Protein AF-A0A7H4PBM2-F1 (afdb_monomer)

Solvent-accessible surface area (backbone atoms only — not comparable to full-atom values): 8604 Å² total; per-residue (Å²): 118,51,79,44,84,43,62,32,98,92,31,56,43,39,32,32,75,86,73,42,64,68,25,66,74,83,84,88,67,92,82,87,88,87,68,56,71,77,92,41,89,80,33,86,85,78,59,93,89,53,84,60,59,53,61,88,48,73,67,47,77,47,80,46,68,61,77,82,55,59,44,67,41,86,84,67,54,93,90,56,86,82,56,92,89,58,80,64,58,45,65,59,81,89,69,78,88,62,80,76,77,80,77,58,69,66,60,55,49,50,52,47,68,75,44,78,78,77,72,87,69,74,89,76,134

Foldseek 3Di:
DDKDWFADPVWPFKAFPVPGTPDPVDPVDDDDDDADDDPDPRHDDDDVLGGGIDTPDDTDMDDDDAPLQWDADPQDDPPDDDDRPDDGIDGDDDDDHDDDDDDDVVVVVVVCVVPVRPPPDDDDD

Radius of gyration: 17.96 Å; Cα contacts (8 Å, |Δi|>4): 120; chains: 1; bounding box: 42×38×53 Å

Mean predicted aligned error: 11.37 Å

InterPro domains:
  IPR003817 Phosphatidylserine decarboxylase-related [PF02666] (1-86)

Secondary structure (DSSP, 8-state):
-EEEEE--SS---EEETTTEEEESS--SS-------STTSTT-----TT---EEESS--EEEEE--TTS-EE-TT--TT----TT---EEPPS-PPP-PPPPPPHHHHHHHHHH-TTS-------

Structure (mmCIF, N/CA/C/O backbone):
data_AF-A0A7H4PBM2-F1
#
_entry.id   AF-A0A7H4PBM2-F1
#
loop_
_atom_site.group_PDB
_atom_site.id
_atom_site.type_symbol
_atom_site.label_atom_id
_atom_site.label_alt_id
_atom_site.label_comp_id
_atom_site.label_asym_id
_atom_site.label_entity_id
_atom_site.label_seq_id
_atom_site.pdbx_PDB_ins_code
_atom_site.Cartn_x
_atom_site.Cartn_y
_atom_site.Cartn_z
_atom_site.occupancy
_atom_site.B_iso_or_equiv
_atom_site.auth_seq_id
_atom_site.auth_comp_id
_atom_site.auth_asym_id
_atom_site.auth_atom_id
_atom_site.pdbx_PDB_model_num
ATOM 1 N N . MET A 1 1 ? -9.528 -1.255 -4.905 1.00 90.44 1 MET A N 1
ATOM 2 C CA . MET A 1 1 ? -8.730 -1.015 -3.682 1.00 90.44 1 MET A CA 1
ATOM 3 C C . MET A 1 1 ? -7.337 -0.617 -4.121 1.00 90.44 1 MET A C 1
ATOM 5 O O . MET A 1 1 ? -6.862 -1.174 -5.102 1.00 90.44 1 MET A O 1
ATOM 9 N N . ALA A 1 2 ? -6.722 0.338 -3.433 1.00 94.62 2 ALA A N 1
ATOM 10 C CA . ALA A 1 2 ? -5.318 0.676 -3.620 1.00 94.62 2 ALA A CA 1
ATOM 11 C C . ALA A 1 2 ? -4.580 0.524 -2.287 1.00 94.62 2 ALA A C 1
ATOM 13 O O . ALA A 1 2 ? -5.101 0.908 -1.238 1.00 94.62 2 ALA A O 1
ATOM 14 N N . GLN A 1 3 ? -3.371 -0.030 -2.336 1.00 94.69 3 GLN A N 1
ATOM 15 C CA . GLN A 1 3 ? -2.472 -0.096 -1.192 1.00 94.69 3 GLN A CA 1
ATOM 16 C C . GLN A 1 3 ? -1.223 0.716 -1.512 1.00 94.69 3 GLN A C 1
ATOM 18 O O . GLN A 1 3 ? -0.546 0.460 -2.505 1.00 94.69 3 GLN A O 1
ATOM 23 N N . ILE A 1 4 ? -0.947 1.715 -0.680 1.00 95.31 4 ILE A N 1
ATOM 24 C CA . ILE A 1 4 ? 0.111 2.698 -0.902 1.00 95.31 4 ILE A CA 1
ATOM 25 C C . ILE A 1 4 ? 1.147 2.534 0.204 1.00 95.31 4 ILE A C 1
ATOM 27 O O . ILE A 1 4 ? 0.819 2.590 1.391 1.00 95.31 4 ILE A O 1
ATOM 31 N N . LEU A 1 5 ? 2.400 2.325 -0.194 1.00 93.06 5 LEU A N 1
ATOM 32 C CA . LEU A 1 5 ? 3.534 2.172 0.710 1.00 93.06 5 LEU A CA 1
ATOM 33 C C . LEU A 1 5 ? 4.300 3.496 0.771 1.00 93.06 5 LEU A C 1
ATOM 35 O O . LEU A 1 5 ? 4.853 3.940 -0.232 1.00 93.06 5 LEU A O 1
ATOM 39 N N . VAL A 1 6 ? 4.351 4.114 1.951 1.00 91.69 6 VAL A N 1
ATOM 40 C CA . VAL A 1 6 ? 5.018 5.401 2.175 1.00 91.69 6 VAL A CA 1
ATOM 41 C C . VAL A 1 6 ? 6.243 5.182 3.059 1.00 91.69 6 VAL A C 1
ATOM 43 O O . VAL A 1 6 ? 6.140 4.718 4.197 1.00 91.69 6 VAL A O 1
ATOM 46 N N . GLY A 1 7 ? 7.420 5.494 2.517 1.00 88.50 7 GLY A N 1
ATOM 47 C CA . GLY A 1 7 ? 8.674 5.452 3.268 1.00 88.50 7 GLY A CA 1
ATOM 48 C C . GLY A 1 7 ? 8.742 6.537 4.348 1.00 88.50 7 GLY A C 1
ATOM 49 O O . GLY A 1 7 ? 8.082 7.569 4.244 1.00 88.50 7 GLY A O 1
ATOM 50 N N . ALA A 1 8 ? 9.574 6.324 5.366 1.00 84.88 8 ALA A N 1
ATOM 51 C CA . ALA A 1 8 ? 9.858 7.317 6.402 1.00 84.88 8 ALA A CA 1
ATOM 52 C C . ALA A 1 8 ? 11.186 8.048 6.136 1.00 84.88 8 ALA A C 1
ATOM 54 O O . ALA A 1 8 ? 11.998 7.614 5.314 1.00 84.88 8 ALA A O 1
ATOM 55 N N . THR A 1 9 ? 11.441 9.133 6.876 1.00 78.25 9 THR A N 1
ATOM 56 C CA . THR A 1 9 ? 12.622 10.007 6.728 1.00 78.25 9 THR A CA 1
ATOM 57 C C . THR A 1 9 ? 13.944 9.240 6.666 1.00 78.25 9 THR A C 1
ATOM 59 O O . THR A 1 9 ? 14.776 9.513 5.807 1.00 78.25 9 THR A O 1
ATOM 62 N N . ILE A 1 10 ? 14.136 8.263 7.557 1.00 74.50 10 ILE A N 1
ATOM 63 C CA . ILE A 1 10 ? 15.394 7.510 7.664 1.00 74.50 10 ILE A CA 1
ATOM 64 C C . ILE A 1 10 ? 15.393 6.274 6.760 1.00 74.50 10 ILE A C 1
ATOM 66 O O . ILE A 1 10 ? 16.452 5.834 6.317 1.00 74.50 10 ILE A O 1
ATOM 70 N N . VAL A 1 11 ? 14.216 5.722 6.442 1.00 67.94 11 VAL A N 1
ATOM 71 C CA . VAL A 1 11 ? 14.093 4.471 5.686 1.00 67.94 11 VAL A CA 1
ATOM 72 C C . VAL A 1 11 ? 12.997 4.582 4.639 1.00 67.94 11 VAL A C 1
ATOM 74 O O . VAL A 1 11 ? 11.815 4.379 4.895 1.00 67.94 11 VAL A O 1
ATOM 77 N N . GLY A 1 12 ? 13.424 4.874 3.413 1.00 78.06 12 GLY A N 1
ATOM 78 C CA . GLY A 1 12 ? 12.573 4.796 2.224 1.00 78.06 12 GLY A CA 1
ATOM 79 C C . GLY A 1 12 ? 12.988 3.664 1.297 1.00 78.06 12 GLY A C 1
ATOM 80 O O . GLY A 1 12 ? 12.968 3.847 0.081 1.00 78.06 12 GLY A O 1
ATOM 81 N N . SER A 1 13 ? 13.435 2.537 1.869 1.00 88.94 13 SER A N 1
ATOM 82 C CA . SER A 1 13 ? 13.561 1.307 1.095 1.00 88.94 13 SER A CA 1
ATOM 83 C C . SER A 1 13 ? 12.217 0.594 1.069 1.00 88.94 13 SER A C 1
ATOM 85 O O . SER A 1 13 ? 11.649 0.314 2.126 1.00 88.94 13 SER A O 1
ATOM 87 N N . ILE A 1 14 ? 11.723 0.336 -0.137 1.00 91.94 14 ILE A N 1
ATOM 88 C CA . ILE A 1 14 ? 10.423 -0.273 -0.401 1.00 91.94 14 ILE A CA 1
ATOM 89 C C . ILE A 1 14 ? 10.656 -1.446 -1.342 1.00 91.94 14 ILE A C 1
ATOM 91 O O . ILE A 1 14 ? 11.350 -1.316 -2.354 1.00 91.94 14 ILE A O 1
ATOM 95 N N . GLU A 1 15 ? 10.078 -2.585 -0.987 1.00 93.56 15 GLU A N 1
ATOM 96 C CA . GLU A 1 15 ? 10.202 -3.836 -1.719 1.00 93.56 15 GLU A CA 1
ATOM 97 C C . GLU A 1 15 ? 8.825 -4.471 -1.894 1.00 93.56 15 GLU A C 1
ATOM 99 O O . GLU A 1 15 ? 8.021 -4.486 -0.961 1.00 93.56 15 GLU A O 1
ATOM 104 N N . THR A 1 16 ? 8.571 -4.999 -3.089 1.00 95.25 16 THR A N 1
ATOM 105 C CA . THR A 1 16 ? 7.389 -5.819 -3.387 1.00 95.25 16 THR A CA 1
ATOM 106 C C . THR A 1 16 ? 7.845 -7.206 -3.804 1.00 95.25 16 THR A C 1
ATOM 108 O O . THR A 1 16 ? 8.930 -7.360 -4.367 1.00 95.25 16 THR A O 1
ATO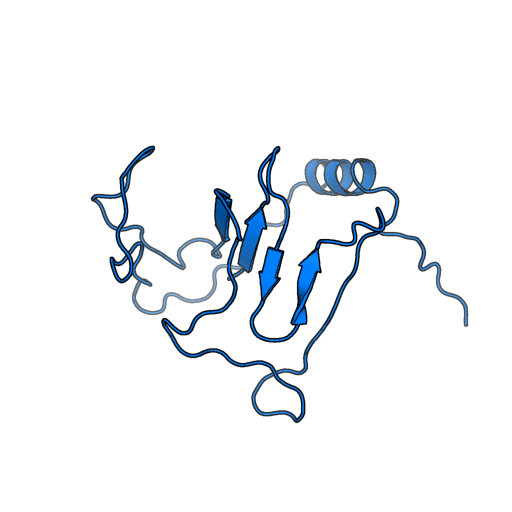M 111 N N . VAL A 1 17 ? 7.024 -8.224 -3.554 1.00 96.31 17 VAL A N 1
ATOM 112 C CA . VAL A 1 17 ? 7.422 -9.617 -3.813 1.00 96.31 17 VAL A CA 1
ATOM 113 C C . VAL A 1 17 ? 7.590 -9.933 -5.304 1.00 96.31 17 VAL A C 1
ATOM 115 O O . VAL A 1 17 ? 8.260 -10.903 -5.640 1.00 96.31 17 VAL A O 1
ATOM 118 N N . TRP A 1 18 ? 7.020 -9.117 -6.199 1.00 94.81 18 TRP A N 1
ATOM 119 C CA . TRP A 1 18 ? 7.119 -9.306 -7.652 1.00 94.81 18 TRP A CA 1
ATOM 120 C C . TRP A 1 18 ? 8.180 -8.430 -8.332 1.00 94.81 18 TRP A C 1
ATOM 122 O O . TRP A 1 18 ? 8.740 -8.860 -9.336 1.00 94.81 18 TRP A O 1
ATOM 132 N N . SER A 1 19 ? 8.492 -7.238 -7.809 1.00 93.62 19 SER A N 1
ATOM 133 C CA . SER A 1 19 ? 9.499 -6.339 -8.411 1.00 93.62 19 SER A CA 1
ATOM 134 C C . SER A 1 19 ? 10.814 -6.266 -7.630 1.00 93.62 19 SER A C 1
ATOM 136 O O . SER A 1 19 ? 11.735 -5.563 -8.045 1.00 93.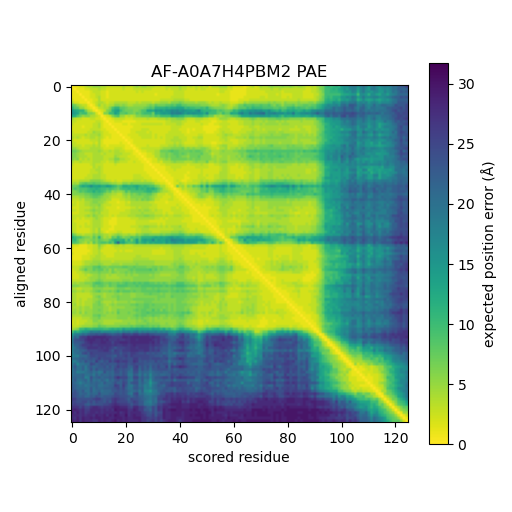62 19 SER A O 1
ATOM 138 N N . GLY A 1 20 ? 10.917 -6.945 -6.485 1.00 93.62 20 GLY A N 1
ATOM 139 C CA . GLY A 1 20 ? 12.056 -6.801 -5.585 1.00 93.62 20 GLY A CA 1
ATOM 140 C C . GLY A 1 20 ? 12.154 -5.380 -5.025 1.00 93.62 20 GLY A C 1
ATOM 141 O O . GLY A 1 20 ? 11.141 -4.723 -4.757 1.00 93.62 20 GLY A O 1
ATOM 142 N N . THR A 1 21 ? 13.382 -4.905 -4.800 1.00 92.56 21 THR A N 1
ATOM 143 C CA . THR A 1 21 ? 13.625 -3.560 -4.259 1.00 92.56 21 THR A CA 1
ATOM 144 C C . THR A 1 21 ? 13.289 -2.496 -5.309 1.00 92.56 21 THR A C 1
ATOM 146 O O . THR A 1 21 ? 14.001 -2.341 -6.295 1.00 92.56 21 THR A O 1
ATOM 149 N N . VAL A 1 22 ? 12.220 -1.734 -5.066 1.00 92.44 22 VAL A N 1
ATOM 150 C CA . VAL A 1 22 ? 11.771 -0.625 -5.929 1.00 92.44 22 VAL A CA 1
ATOM 151 C C . VAL A 1 22 ? 12.593 0.637 -5.664 1.00 92.44 22 VAL A C 1
ATOM 153 O O . VAL A 1 22 ? 12.938 1.380 -6.576 1.00 92.44 22 VAL A O 1
ATOM 156 N N . THR A 1 23 ? 12.915 0.876 -4.396 1.00 88.94 23 THR A N 1
ATOM 157 C CA . THR A 1 23 ? 13.825 1.933 -3.945 1.00 88.94 23 THR A CA 1
ATOM 158 C C . THR A 1 23 ? 14.619 1.392 -2.761 1.00 88.94 23 THR A C 1
ATOM 160 O O . THR A 1 23 ? 14.035 0.699 -1.915 1.00 88.94 23 THR A O 1
ATOM 163 N N . PRO A 1 24 ? 15.925 1.693 -2.634 1.00 88.88 24 PRO A N 1
ATOM 164 C CA . PRO A 1 24 ? 16.808 2.398 -3.584 1.00 88.88 24 PRO A CA 1
ATOM 165 C C . PRO A 1 24 ? 17.189 1.563 -4.836 1.00 88.88 24 PRO A C 1
ATOM 167 O O . PRO A 1 24 ? 17.040 0.344 -4.787 1.00 88.88 24 PRO A O 1
ATOM 170 N N . PRO A 1 25 ? 17.719 2.185 -5.920 1.00 90.12 25 PRO A N 1
ATOM 171 C CA . PRO A 1 25 ? 18.112 3.598 -6.052 1.00 90.12 25 PRO A CA 1
ATOM 172 C C . PRO A 1 25 ? 16.925 4.557 -6.228 1.00 90.12 25 PRO A C 1
ATOM 174 O O . PRO A 1 25 ? 15.858 4.176 -6.700 1.00 90.12 25 PRO A O 1
ATOM 177 N N . ARG A 1 26 ? 17.112 5.822 -5.825 1.00 86.94 26 ARG A N 1
ATOM 178 C CA . ARG A 1 26 ? 16.130 6.897 -6.027 1.00 86.94 26 ARG A CA 1
ATOM 179 C C . ARG A 1 26 ? 16.558 7.739 -7.218 1.00 86.94 26 ARG A C 1
ATOM 181 O O . ARG A 1 26 ? 17.457 8.559 -7.093 1.00 86.94 26 ARG A O 1
ATOM 188 N N . GLU A 1 27 ? 15.912 7.528 -8.355 1.00 88.81 27 GLU A N 1
ATOM 189 C CA . GLU A 1 27 ? 16.234 8.246 -9.597 1.00 88.81 27 GLU A CA 1
ATOM 190 C C . GLU A 1 27 ? 15.582 9.634 -9.685 1.00 88.81 27 GLU A C 1
ATOM 192 O O . GLU A 1 27 ? 15.920 10.408 -10.570 1.00 88.81 27 GLU A O 1
ATOM 197 N N . GLY A 1 28 ? 14.661 9.971 -8.774 1.00 90.75 28 GLY A N 1
ATOM 198 C CA . GLY A 1 28 ? 13.965 11.265 -8.784 1.00 90.75 28 GLY A CA 1
ATOM 199 C C . GLY A 1 28 ? 12.896 11.398 -9.873 1.00 90.75 28 GLY A C 1
ATOM 200 O O . GLY A 1 28 ? 12.394 12.493 -10.092 1.00 90.75 28 GLY A O 1
ATOM 201 N N . VAL A 1 29 ? 12.533 10.291 -10.528 1.00 92.81 29 VAL A N 1
ATOM 202 C CA . VAL A 1 29 ? 11.507 10.229 -11.577 1.00 92.81 29 VAL A CA 1
ATOM 203 C C . VAL A 1 29 ? 10.363 9.305 -11.175 1.00 92.81 29 VAL A C 1
ATOM 205 O O . VAL A 1 29 ? 10.556 8.335 -10.434 1.00 92.81 29 VAL A O 1
ATOM 208 N N . ILE A 1 30 ? 9.167 9.594 -11.686 1.00 94.12 30 ILE A N 1
ATOM 209 C CA . ILE A 1 30 ? 7.997 8.733 -11.515 1.00 94.12 30 ILE A CA 1
ATOM 210 C C . ILE A 1 30 ? 8.140 7.532 -1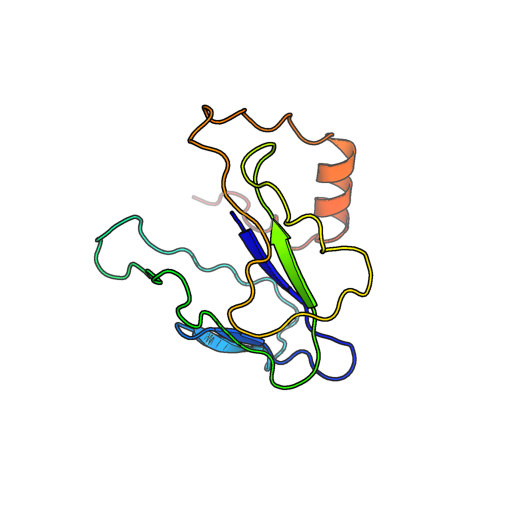2.452 1.00 94.12 30 ILE A C 1
ATOM 212 O O . ILE A 1 30 ? 8.403 7.680 -13.643 1.00 94.12 30 ILE A O 1
ATOM 216 N N . LYS A 1 31 ? 7.942 6.329 -11.909 1.00 92.56 31 LYS A N 1
ATOM 217 C CA . LYS A 1 31 ? 7.919 5.078 -12.673 1.00 92.56 31 LYS A CA 1
ATOM 218 C C . LYS A 1 31 ? 6.535 4.454 -12.580 1.00 92.56 31 LYS A C 1
ATOM 220 O O . LYS A 1 31 ? 5.946 4.412 -11.501 1.00 92.56 31 LYS A O 1
ATOM 225 N N . ARG A 1 32 ? 6.033 3.944 -13.704 1.00 95.69 32 ARG A N 1
ATOM 226 C CA . ARG A 1 32 ? 4.732 3.278 -13.799 1.00 95.69 32 ARG A CA 1
ATOM 227 C C . ARG A 1 32 ? 4.900 1.917 -14.456 1.00 95.69 32 ARG A C 1
ATOM 229 O O . ARG A 1 32 ? 5.471 1.815 -15.536 1.00 95.69 32 ARG A O 1
ATOM 236 N N . TRP A 1 33 ? 4.343 0.898 -13.815 1.00 94.94 33 TRP A N 1
ATOM 237 C CA . TRP A 1 33 ? 4.240 -0.455 -14.350 1.00 94.94 33 TRP A CA 1
ATOM 238 C C . TRP A 1 33 ? 2.767 -0.850 -14.425 1.00 94.94 33 TRP A C 1
ATOM 240 O O . TRP A 1 33 ? 1.965 -0.441 -13.584 1.00 94.94 33 TRP A O 1
ATOM 250 N N . THR A 1 34 ? 2.410 -1.618 -15.448 1.00 94.75 34 THR A N 1
ATOM 251 C CA . THR A 1 34 ? 1.050 -2.113 -15.686 1.00 94.75 34 THR A CA 1
ATOM 252 C C . THR A 1 34 ? 1.097 -3.611 -15.927 1.00 94.75 34 THR A C 1
ATOM 254 O O . THR A 1 34 ? 1.981 -4.082 -16.640 1.00 94.75 34 THR A O 1
ATOM 257 N N . TRP A 1 35 ? 0.127 -4.338 -15.380 1.00 94.19 35 TRP A N 1
ATOM 258 C CA . TRP A 1 35 ? 0.010 -5.786 -15.536 1.00 94.19 35 TRP A CA 1
ATOM 259 C C . TRP A 1 35 ? -1.300 -6.154 -16.248 1.00 94.19 35 TRP A C 1
ATOM 261 O O . TRP A 1 35 ? -2.290 -5.433 -16.081 1.00 94.19 35 TRP A O 1
ATOM 271 N N . PRO A 1 36 ? -1.326 -7.253 -17.028 1.00 95.06 36 PRO A N 1
ATOM 272 C CA . PRO A 1 36 ? -2.548 -7.786 -17.629 1.00 95.06 36 PRO A CA 1
ATOM 273 C C . PRO A 1 36 ? -3.594 -8.200 -16.587 1.00 95.06 36 PRO A C 1
ATOM 275 O O . PRO A 1 36 ? -3.2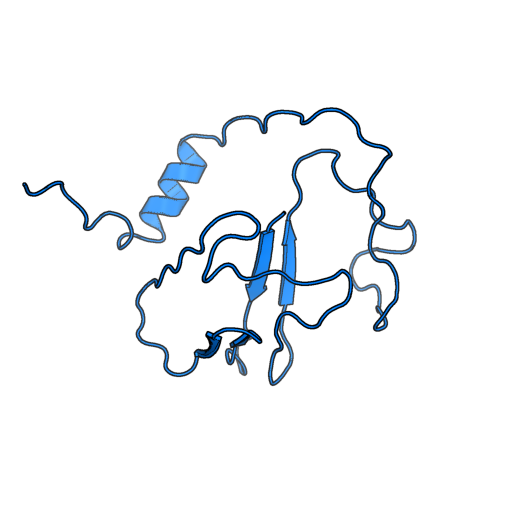64 -8.549 -15.453 1.00 95.06 36 PRO A O 1
ATOM 278 N N . ALA A 1 37 ? -4.865 -8.200 -16.992 1.00 90.50 37 ALA A N 1
ATOM 279 C CA . ALA A 1 37 ? -5.975 -8.607 -16.137 1.00 90.50 37 ALA A CA 1
ATOM 280 C C . ALA A 1 37 ? -6.128 -10.139 -16.049 1.00 90.50 37 ALA A C 1
ATOM 282 O O . ALA A 1 37 ? -5.872 -10.864 -17.016 1.00 90.50 37 ALA A O 1
ATOM 283 N N . GLY A 1 38 ? -6.636 -10.609 -14.905 1.00 85.94 38 GLY A N 1
ATOM 284 C CA . GLY A 1 38 ? -7.081 -11.991 -14.700 1.00 85.94 38 GLY A CA 1
ATOM 285 C C . GLY A 1 38 ? -5.962 -13.029 -14.797 1.00 85.94 38 GLY A C 1
ATOM 286 O O . GLY A 1 38 ? -4.855 -12.808 -14.312 1.00 85.94 38 GLY A O 1
ATOM 287 N N . ASP A 1 39 ? -6.262 -14.150 -15.450 1.00 87.38 39 ASP A N 1
ATOM 288 C CA . ASP A 1 39 ? -5.368 -15.310 -15.591 1.00 87.38 39 ASP A CA 1
ATOM 289 C C . ASP A 1 39 ? -4.475 -15.239 -16.846 1.00 87.38 39 ASP A C 1
ATOM 291 O O . ASP A 1 39 ? -3.986 -16.253 -17.343 1.00 87.38 39 ASP A O 1
ATOM 295 N N . SER A 1 40 ? -4.290 -14.038 -17.399 1.00 91.31 40 SER A N 1
ATOM 296 C CA . SER A 1 40 ? -3.438 -13.823 -18.572 1.00 91.31 40 SER A CA 1
ATOM 297 C C . SER A 1 40 ? -1.962 -14.061 -18.236 1.00 91.31 40 SER A C 1
ATOM 299 O O . SER A 1 40 ? -1.518 -13.807 -17.116 1.00 91.31 40 SER A O 1
ATOM 301 N N . GLU A 1 41 ? -1.171 -14.483 -19.224 1.00 89.50 41 GLU A N 1
ATOM 302 C CA . GLU A 1 41 ? 0.276 -14.631 -19.053 1.00 89.50 41 GLU A CA 1
ATOM 303 C C . GLU A 1 41 ? 0.913 -13.310 -18.582 1.00 89.50 41 GLU A C 1
ATOM 305 O O . GLU A 1 41 ? 0.647 -12.238 -19.130 1.00 89.50 41 GLU A O 1
ATOM 310 N N . GLY A 1 42 ? 1.734 -13.383 -17.531 1.00 88.88 42 GLY A N 1
ATOM 311 C CA . GLY A 1 42 ? 2.372 -12.213 -16.921 1.00 88.88 42 GLY A CA 1
ATOM 312 C C . GLY A 1 42 ? 1.496 -11.424 -15.938 1.00 88.88 42 GLY A C 1
ATOM 313 O O . GLY A 1 42 ? 1.930 -10.366 -15.474 1.00 88.88 42 GLY A O 1
ATOM 314 N N . SER A 1 43 ? 0.293 -11.900 -15.594 1.00 93.19 43 SER A N 1
ATOM 315 C CA . SER A 1 43 ? -0.498 -11.307 -14.512 1.00 93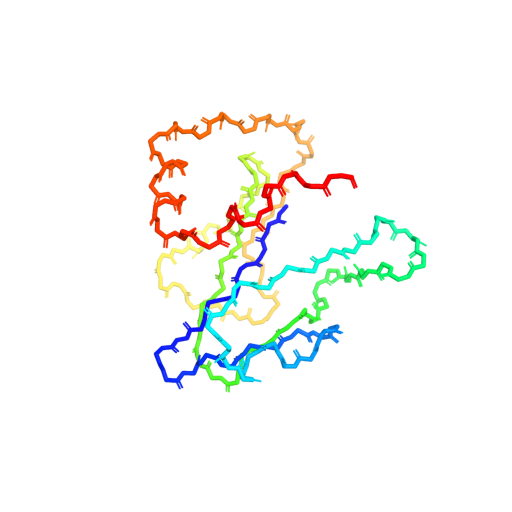.19 43 SER A CA 1
ATOM 316 C C . SER A 1 43 ? 0.136 -11.566 -13.137 1.00 93.19 43 SER A C 1
ATOM 318 O O . SER A 1 43 ? 0.805 -12.574 -12.902 1.00 93.19 43 SER A O 1
ATOM 320 N N . VAL A 1 44 ? -0.058 -10.626 -12.209 1.00 93.50 44 VAL A N 1
ATOM 321 C CA . VAL A 1 44 ? 0.377 -10.757 -10.811 1.00 93.50 44 VAL A CA 1
ATOM 322 C C . VAL A 1 44 ? -0.866 -10.875 -9.942 1.00 93.50 44 VAL A C 1
ATOM 324 O O . VAL A 1 44 ? -1.650 -9.932 -9.840 1.00 93.50 44 VAL A O 1
ATOM 327 N N . ALA A 1 45 ? -1.032 -12.029 -9.299 1.00 93.44 45 ALA A N 1
ATOM 328 C CA . ALA A 1 45 ? -2.132 -12.305 -8.385 1.00 93.44 45 ALA A CA 1
ATOM 329 C C . ALA A 1 45 ? -1.597 -12.663 -6.993 1.00 93.44 45 ALA A C 1
ATOM 331 O O . ALA A 1 45 ? -0.602 -13.374 -6.854 1.00 93.44 45 ALA A O 1
ATOM 332 N N . LEU A 1 46 ? -2.272 -12.170 -5.955 1.00 92.75 46 LEU A N 1
ATOM 333 C CA . LEU A 1 46 ? -1.949 -12.445 -4.556 1.00 92.75 46 LEU A CA 1
ATOM 334 C C . LEU A 1 46 ? -3.189 -12.973 -3.851 1.00 92.75 46 LEU A C 1
ATOM 336 O O . LEU A 1 46 ? -4.282 -12.421 -3.993 1.00 92.75 46 LEU A O 1
ATOM 340 N N . LEU A 1 47 ? -3.008 -14.020 -3.054 1.00 92.44 47 LEU A N 1
ATOM 341 C CA . LEU A 1 47 ? -4.073 -14.548 -2.215 1.00 92.44 47 LEU A CA 1
ATOM 342 C C . LEU A 1 47 ? -4.276 -13.673 -0.973 1.00 92.44 47 LEU A C 1
ATOM 344 O O . LEU A 1 47 ? -3.384 -12.946 -0.528 1.00 92.44 47 LEU A O 1
ATOM 348 N N . LYS A 1 48 ? -5.462 -13.764 -0.364 1.00 89.00 48 LYS A N 1
ATOM 349 C CA . LYS A 1 48 ? -5.752 -13.076 0.899 1.00 89.00 48 LYS A CA 1
ATOM 350 C C . LYS A 1 48 ? -4.720 -13.468 1.962 1.00 89.00 48 LYS A C 1
ATOM 352 O O . LYS A 1 48 ? -4.586 -14.640 2.297 1.00 89.00 48 LYS A O 1
ATOM 357 N N . GLY A 1 49 ? -4.045 -12.468 2.526 1.00 88.19 49 GLY A N 1
ATOM 358 C CA . GLY A 1 49 ? -3.032 -12.658 3.569 1.00 88.19 49 GLY A CA 1
ATOM 359 C C . GLY A 1 49 ? -1.642 -13.032 3.048 1.00 88.19 49 GLY A C 1
ATOM 360 O O . GLY A 1 49 ? -0.724 -13.154 3.854 1.00 88.19 49 GLY A O 1
ATOM 361 N N . GLN A 1 50 ? -1.468 -13.181 1.732 1.00 92.44 50 GLN A N 1
ATOM 362 C CA . GLN A 1 50 ? -0.152 -13.349 1.132 1.00 92.44 50 GLN A CA 1
ATOM 363 C C . GLN A 1 50 ? 0.654 -12.054 1.267 1.00 92.44 50 GLN A C 1
ATOM 365 O O . GLN A 1 50 ? 0.119 -10.951 1.129 1.00 92.44 50 GLN A O 1
ATOM 370 N N . GLU A 1 51 ? 1.949 -12.189 1.541 1.00 92.88 51 GLU A N 1
ATOM 371 C CA . GLU A 1 51 ? 2.850 -11.043 1.587 1.00 92.88 51 GLU A CA 1
ATOM 372 C C . GLU A 1 51 ? 2.908 -10.368 0.209 1.00 92.88 51 GLU A C 1
ATOM 374 O O . GLU A 1 51 ? 3.173 -11.022 -0.798 1.00 92.88 51 GLU A O 1
ATOM 379 N N . MET A 1 52 ? 2.662 -9.058 0.175 1.00 94.69 52 MET A N 1
ATOM 380 C CA . MET A 1 52 ? 2.759 -8.245 -1.043 1.00 94.69 52 MET A CA 1
ATOM 381 C C . MET A 1 52 ? 4.079 -7.472 -1.123 1.00 94.69 52 MET A C 1
ATOM 383 O O . MET A 1 52 ? 4.603 -7.215 -2.206 1.00 94.69 52 MET A O 1
ATOM 387 N N . GLY A 1 53 ? 4.639 -7.119 0.030 1.00 92.75 53 GLY A N 1
ATOM 388 C CA . GLY A 1 53 ? 5.788 -6.242 0.135 1.00 92.75 53 GLY A CA 1
ATOM 389 C C . GLY A 1 53 ? 6.106 -5.913 1.583 1.00 92.75 53 GLY A C 1
ATOM 390 O O . GLY A 1 53 ? 5.364 -6.257 2.506 1.00 92.75 53 GLY A O 1
ATOM 391 N N . ARG A 1 54 ? 7.243 -5.252 1.775 1.00 91.56 54 ARG A N 1
ATOM 392 C CA . ARG A 1 54 ? 7.796 -4.963 3.096 1.00 91.56 54 ARG A CA 1
ATOM 393 C C . ARG A 1 54 ? 8.598 -3.671 3.099 1.00 91.56 54 ARG A C 1
ATOM 395 O O . ARG A 1 54 ? 9.085 -3.200 2.071 1.00 91.56 54 ARG A O 1
ATOM 402 N N . PHE A 1 55 ? 8.799 -3.159 4.305 1.00 90.19 55 PHE A N 1
ATOM 403 C CA . PHE A 1 55 ? 9.749 -2.093 4.588 1.00 90.19 55 PHE A CA 1
ATOM 404 C C . PHE A 1 55 ? 10.888 -2.656 5.424 1.00 90.19 55 PHE A C 1
ATOM 406 O O . PHE A 1 55 ? 10.670 -3.508 6.284 1.00 90.19 55 PHE A O 1
ATOM 413 N N . LYS A 1 56 ? 12.108 -2.168 5.195 1.00 79.88 56 LYS A N 1
ATOM 414 C CA . LYS A 1 56 ? 13.276 -2.614 5.972 1.00 79.88 56 LYS A CA 1
ATOM 415 C C . LYS A 1 56 ? 13.320 -2.000 7.382 1.00 79.88 56 LYS A C 1
ATOM 417 O O . LYS A 1 56 ? 13.952 -2.568 8.264 1.00 79.88 56 LYS A O 1
ATOM 422 N N . LEU A 1 57 ? 12.644 -0.871 7.605 1.00 73.81 57 LEU A N 1
ATOM 423 C CA . LEU A 1 57 ? 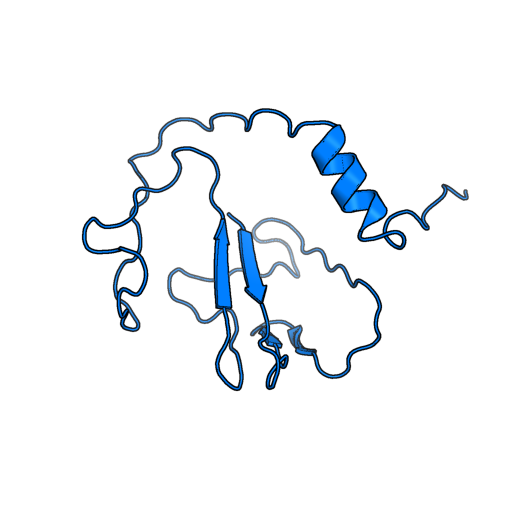12.470 -0.199 8.900 1.00 73.81 57 LEU A CA 1
ATOM 424 C C . LEU A 1 57 ? 11.235 0.720 8.819 1.00 73.81 57 LEU A C 1
ATOM 426 O O . LEU A 1 57 ? 10.816 1.042 7.710 1.00 73.81 57 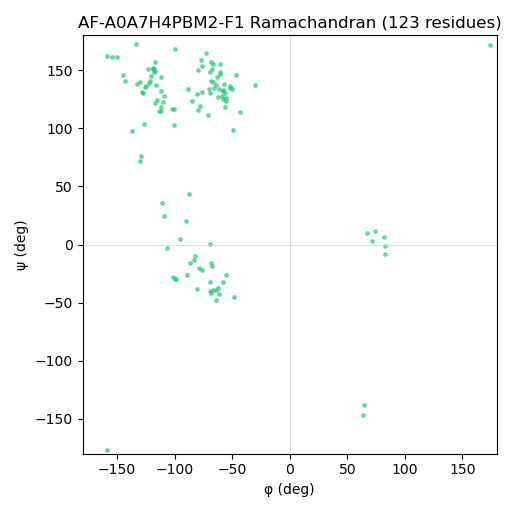LEU A O 1
ATOM 430 N N . GLY A 1 58 ? 10.698 1.124 9.977 1.00 69.31 58 GLY A N 1
ATOM 431 C CA . GLY A 1 58 ? 9.405 1.803 10.175 1.00 69.31 58 GLY A CA 1
ATOM 432 C C . GLY A 1 58 ? 8.893 2.702 9.041 1.00 69.31 58 GLY A C 1
ATOM 433 O O . GLY A 1 58 ? 9.634 3.487 8.454 1.00 69.31 58 GLY A O 1
ATOM 434 N N . SER A 1 59 ? 7.598 2.585 8.761 1.00 84.94 59 SER A N 1
ATOM 435 C CA . SER A 1 59 ? 6.946 3.158 7.584 1.00 84.94 59 SER A CA 1
ATOM 436 C C . SER A 1 59 ? 5.437 3.319 7.791 1.00 84.94 59 SER A C 1
ATOM 438 O O . SER A 1 59 ? 4.910 2.997 8.859 1.00 84.94 59 SER A O 1
ATOM 440 N N . THR A 1 60 ? 4.745 3.766 6.742 1.00 90.62 60 THR A N 1
ATOM 441 C CA . THR A 1 60 ? 3.287 3.887 6.721 1.00 90.62 60 THR A CA 1
ATOM 442 C C . THR A 1 60 ? 2.704 3.125 5.533 1.00 90.62 60 THR A C 1
ATOM 444 O O . THR A 1 60 ? 3.205 3.217 4.412 1.00 90.62 60 THR A O 1
ATOM 447 N N . VAL A 1 61 ? 1.612 2.394 5.766 1.00 92.25 61 VAL A N 1
ATOM 448 C CA . VAL A 1 61 ? 0.758 1.838 4.706 1.00 92.25 61 VAL A CA 1
ATOM 449 C C . VAL A 1 61 ? -0.580 2.557 4.738 1.00 92.25 61 VAL A C 1
ATOM 451 O O . VAL A 1 61 ? -1.190 2.675 5.799 1.00 92.25 61 VAL A O 1
ATOM 454 N N . ILE A 1 62 ? -1.051 2.990 3.573 1.00 93.88 62 ILE A N 1
ATOM 455 C CA . ILE A 1 62 ? -2.394 3.539 3.392 1.00 93.88 62 ILE A CA 1
ATOM 456 C C . ILE A 1 62 ? -3.197 2.526 2.576 1.00 93.88 62 ILE A C 1
ATOM 458 O O . ILE A 1 62 ? -2.802 2.161 1.470 1.00 93.88 62 ILE A O 1
ATOM 462 N N . ASN A 1 63 ? -4.319 2.064 3.129 1.00 93.75 63 ASN A N 1
ATOM 463 C CA . ASN A 1 63 ? -5.284 1.239 2.406 1.00 93.75 63 ASN A CA 1
ATOM 464 C C . ASN A 1 63 ? -6.469 2.115 2.000 1.00 93.75 63 ASN A C 1
ATOM 466 O O . ASN A 1 63 ? -7.171 2.636 2.866 1.00 93.75 63 ASN A O 1
ATOM 470 N N . LEU A 1 64 ? -6.682 2.263 0.695 1.00 93.81 64 LEU A N 1
ATOM 471 C CA . LEU A 1 64 ? -7.747 3.071 0.115 1.00 93.81 64 LEU A CA 1
ATOM 472 C C . LEU A 1 64 ? -8.813 2.173 -0.518 1.00 93.81 64 LEU A C 1
ATOM 474 O O . LEU A 1 64 ? -8.531 1.307 -1.358 1.00 93.81 64 LEU A O 1
ATOM 478 N N . PHE A 1 65 ? -10.059 2.416 -0.134 1.00 92.88 65 PHE A N 1
ATOM 479 C CA . PHE A 1 65 ? -11.229 1.680 -0.594 1.00 92.88 65 PHE A CA 1
ATOM 480 C C . PHE A 1 65 ? -12.231 2.651 -1.211 1.00 92.88 65 PHE A C 1
ATOM 482 O O . PHE A 1 65 ? -12.283 3.815 -0.818 1.00 92.88 65 PHE A O 1
ATOM 489 N N . ALA A 1 66 ? -13.029 2.173 -2.170 1.00 91.62 66 ALA A N 1
ATOM 490 C CA . ALA A 1 66 ? -14.141 2.972 -2.668 1.00 91.62 66 ALA A CA 1
ATOM 491 C C . ALA A 1 66 ? -15.194 3.160 -1.554 1.00 91.62 66 ALA A C 1
ATOM 493 O O . ALA A 1 66 ? -15.260 2.332 -0.632 1.00 91.62 66 ALA A O 1
ATOM 494 N N . PRO A 1 67 ? -16.010 4.226 -1.615 1.00 89.06 67 PRO A N 1
ATOM 495 C CA . PRO A 1 67 ? -17.025 4.495 -0.604 1.00 89.06 67 PRO A CA 1
ATOM 496 C C . PRO A 1 67 ? -17.925 3.280 -0.344 1.00 89.06 67 PRO A C 1
ATOM 498 O O . PRO A 1 67 ? -18.360 2.599 -1.272 1.00 89.06 67 PRO A O 1
ATOM 501 N N . GLY A 1 68 ? -18.173 2.981 0.933 1.00 88.69 68 GLY A N 1
ATOM 502 C CA . GLY A 1 68 ? -19.049 1.881 1.351 1.00 88.69 68 GLY A CA 1
ATOM 503 C C . GLY A 1 68 ? -18.501 0.464 1.133 1.00 88.69 68 GLY A C 1
ATOM 504 O O . GLY A 1 68 ? -19.208 -0.490 1.426 1.00 88.69 68 GLY A O 1
ATOM 505 N N . GLN A 1 69 ? -17.264 0.287 0.653 1.00 89.94 69 GLN A N 1
ATOM 506 C CA . GLN A 1 69 ? -16.704 -1.050 0.388 1.00 89.94 69 GLN A CA 1
ATOM 507 C C . GLN A 1 69 ? -16.116 -1.748 1.619 1.00 89.94 69 GLN A C 1
ATOM 509 O O . GLN A 1 69 ? -15.807 -2.937 1.556 1.00 89.94 69 GLN A O 1
ATOM 514 N N . VAL A 1 70 ? -15.912 -1.028 2.723 1.00 92.56 70 VAL A N 1
ATOM 515 C CA . VAL A 1 70 ? -15.360 -1.589 3.959 1.00 92.56 70 VAL A CA 1
ATOM 516 C C . VAL A 1 70 ? -15.971 -0.937 5.192 1.00 92.56 70 VAL A C 1
ATOM 518 O O . VAL A 1 70 ? -16.223 0.266 5.218 1.00 92.56 70 VAL A O 1
ATOM 521 N N . THR A 1 71 ? -16.126 -1.732 6.242 1.00 94.00 71 THR A N 1
ATOM 522 C CA . THR A 1 71 ? -16.420 -1.285 7.602 1.00 94.00 71 THR A CA 1
ATOM 523 C C . THR A 1 71 ? -15.207 -1.605 8.466 1.00 94.00 71 THR A C 1
ATOM 525 O O . THR A 1 71 ? -14.847 -2.777 8.626 1.00 94.00 71 THR A O 1
ATOM 528 N N . LEU A 1 72 ? -14.540 -0.568 8.985 1.00 93.38 72 LEU A N 1
ATOM 529 C CA . LEU A 1 72 ? -13.434 -0.745 9.927 1.00 93.38 72 LEU A CA 1
ATOM 530 C C . LEU A 1 72 ? -13.950 -1.412 11.202 1.00 93.38 72 LEU A C 1
ATOM 532 O O . LEU A 1 72 ? -15.073 -1.162 11.635 1.00 93.38 72 LEU A O 1
ATOM 536 N N . VAL A 1 73 ? -13.129 -2.270 11.797 1.00 94.56 73 VAL A N 1
ATOM 537 C CA . VAL A 1 73 ? -13.482 -2.908 13.068 1.00 94.56 73 VAL A CA 1
ATOM 538 C C . VAL A 1 73 ? -13.542 -1.861 14.188 1.00 94.56 73 VAL A C 1
ATOM 540 O O . VAL A 1 73 ? -12.686 -0.980 14.256 1.00 94.56 73 VAL A O 1
ATOM 543 N N . GLU A 1 74 ? -14.528 -1.966 15.079 1.00 92.50 74 GLU A N 1
ATOM 544 C CA . GLU A 1 74 ? -14.854 -0.931 16.079 1.00 92.50 74 GLU A CA 1
ATOM 545 C C . GLU A 1 74 ? -13.689 -0.571 17.009 1.00 92.50 74 GLU A C 1
ATOM 547 O O . GLU A 1 74 ? -13.547 0.574 17.428 1.00 92.50 74 GLU A O 1
ATOM 552 N N . GLN A 1 75 ? -12.818 -1.536 17.314 1.00 91.94 75 GLN A N 1
ATOM 553 C CA . GLN A 1 75 ? -11.658 -1.307 18.172 1.00 91.94 75 GLN A CA 1
ATOM 554 C C . GLN A 1 75 ? -10.580 -0.410 17.546 1.00 91.94 75 GLN A C 1
ATOM 556 O O . GLN A 1 75 ? -9.700 0.050 18.275 1.00 91.94 75 GLN A O 1
ATOM 561 N N . LEU A 1 76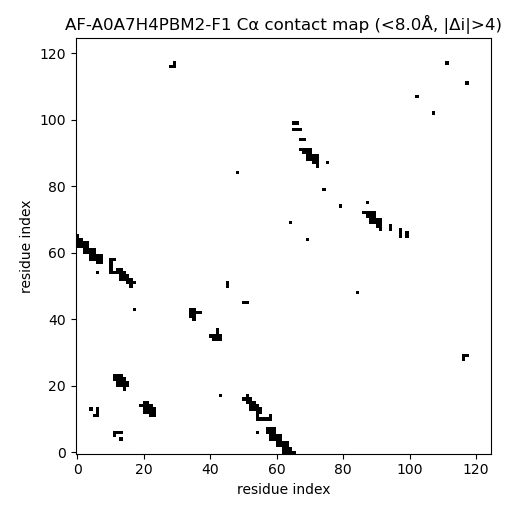 ? -10.596 -0.178 16.226 1.00 93.62 76 LEU A N 1
ATOM 562 C CA . LEU A 1 76 ? -9.608 0.681 15.581 1.00 93.62 76 LEU A CA 1
ATOM 563 C C . LEU A 1 76 ? -9.935 2.155 15.799 1.00 93.62 76 LEU A C 1
ATOM 565 O O . LEU A 1 76 ? -10.932 2.686 15.324 1.00 93.62 76 LEU A O 1
ATOM 569 N N . HIS A 1 77 ? -9.006 2.830 16.453 1.00 94.06 77 HIS A N 1
ATOM 570 C CA . HIS A 1 77 ? -8.955 4.273 16.605 1.00 94.06 77 HIS A CA 1
ATOM 571 C C . HIS A 1 77 ? -7.532 4.756 16.314 1.00 94.06 77 HIS A C 1
ATOM 573 O O . HIS A 1 77 ? -6.600 3.963 16.138 1.00 94.06 77 HIS A O 1
ATOM 579 N N . SER A 1 78 ? -7.349 6.075 16.251 1.00 94.38 78 SER A N 1
ATOM 580 C CA . SER A 1 78 ? -6.011 6.651 16.106 1.00 94.38 78 SER A CA 1
ATOM 581 C C . SER A 1 78 ? -5.067 6.086 17.173 1.00 94.38 78 SER A C 1
ATOM 583 O O . SER A 1 78 ? -5.451 5.963 18.334 1.00 94.38 78 SER A O 1
ATOM 585 N N . LEU A 1 79 ? -3.843 5.734 16.769 1.00 94.12 79 LEU A N 1
ATOM 586 C CA . LEU A 1 79 ? -2.805 5.140 17.626 1.00 94.12 79 LEU A CA 1
ATOM 587 C C . LEU A 1 79 ? -3.104 3.724 18.157 1.00 94.12 79 LEU A C 1
ATOM 589 O O . LEU A 1 79 ? -2.346 3.217 18.984 1.00 94.12 79 LEU A O 1
ATOM 593 N N . SER A 1 80 ? -4.152 3.050 17.671 1.00 94.56 80 SER A N 1
ATOM 594 C CA . SER A 1 80 ? -4.387 1.639 17.993 1.00 94.56 80 SER A CA 1
ATOM 595 C C . SER A 1 80 ? -3.202 0.759 17.591 1.00 94.56 80 SER A C 1
ATOM 597 O O . SER A 1 80 ? -2.806 0.717 16.425 1.00 94.56 80 SER A O 1
ATOM 599 N N . ALA A 1 81 ? -2.668 -0.003 18.548 1.00 93.50 81 ALA A N 1
ATOM 600 C CA . ALA A 1 81 ? -1.698 -1.051 18.260 1.00 93.50 81 ALA A CA 1
ATOM 601 C C . ALA A 1 81 ? -2.382 -2.221 17.535 1.00 93.50 81 ALA A C 1
ATOM 603 O O . ALA A 1 81 ? -3.442 -2.690 17.951 1.00 93.50 81 ALA A O 1
ATOM 604 N N . THR A 1 82 ? -1.758 -2.716 16.467 1.00 90.81 82 THR A N 1
ATOM 605 C CA . THR A 1 82 ? -2.263 -3.841 15.666 1.00 90.81 82 THR A CA 1
ATOM 606 C C . THR A 1 82 ? -1.296 -5.021 15.719 1.00 90.81 82 THR A C 1
ATOM 608 O O . THR A 1 82 ? -0.109 -4.862 16.015 1.00 90.81 82 THR A O 1
ATOM 611 N N . LYS A 1 83 ? -1.802 -6.231 15.462 1.00 90.75 83 LYS A N 1
ATOM 612 C CA . LYS A 1 83 ? -1.001 -7.460 15.358 1.00 90.75 83 LYS A CA 1
ATOM 613 C C . LYS A 1 83 ? -1.137 -8.074 13.970 1.00 90.75 83 LYS A C 1
ATOM 615 O O . LYS A 1 83 ? -2.180 -7.950 13.331 1.00 90.75 83 LYS A O 1
ATOM 620 N N . ILE A 1 84 ? -0.107 -8.791 13.523 1.00 87.56 84 ILE A N 1
ATOM 621 C CA . ILE A 1 84 ? -0.181 -9.567 12.277 1.00 87.56 84 ILE A CA 1
ATOM 622 C C . ILE A 1 84 ? -1.341 -10.565 12.375 1.00 87.56 84 ILE A C 1
ATOM 624 O O . ILE A 1 84 ? -1.499 -11.252 13.383 1.00 87.56 84 ILE A O 1
ATOM 628 N N . GLY A 1 85 ? -2.164 -10.612 11.326 1.00 87.44 85 GLY A N 1
ATOM 629 C CA . GLY A 1 85 ? -3.355 -11.460 11.252 1.00 87.44 85 GLY A CA 1
ATOM 630 C C . GLY A 1 85 ? -4.599 -10.881 11.932 1.00 87.44 85 GLY A C 1
ATOM 631 O O . GLY A 1 85 ? -5.686 -11.426 11.749 1.00 87.44 85 GLY A O 1
ATOM 632 N N . GLN A 1 86 ? -4.485 -9.771 12.670 1.00 91.25 86 GLN A N 1
ATOM 633 C CA . GLN A 1 86 ? -5.649 -9.099 13.240 1.00 91.25 86 GLN A CA 1
ATOM 634 C C . GLN A 1 86 ? -6.482 -8.449 12.122 1.00 91.25 86 GLN A C 1
ATOM 636 O O . GLN A 1 86 ? -5.928 -7.711 11.302 1.00 91.25 86 GLN A O 1
ATOM 641 N N . PRO A 1 87 ? -7.807 -8.677 12.076 1.00 91.31 87 PRO A N 1
ATOM 642 C CA . PRO A 1 87 ? -8.661 -8.017 11.100 1.00 91.31 87 PRO A CA 1
ATOM 643 C C . PRO A 1 87 ? -8.707 -6.511 11.369 1.00 91.31 87 PRO A C 1
ATOM 645 O O . PRO A 1 87 ? -8.888 -6.082 12.510 1.00 91.31 87 PRO A O 1
ATOM 648 N N . LEU A 1 88 ? -8.562 -5.722 10.303 1.00 93.38 88 LEU A N 1
ATOM 649 C CA . LEU A 1 88 ? -8.683 -4.261 10.349 1.00 93.38 88 LEU A CA 1
ATOM 650 C C . LEU A 1 88 ? -10.039 -3.771 9.829 1.00 93.38 88 LEU A C 1
ATOM 652 O O . LEU A 1 88 ? -10.532 -2.726 10.238 1.00 93.38 88 LEU A O 1
ATOM 656 N N . ALA A 1 89 ? -10.654 -4.527 8.928 1.00 93.12 89 ALA A N 1
ATOM 657 C CA . ALA A 1 89 ? -11.940 -4.195 8.343 1.00 93.12 89 ALA A CA 1
ATOM 658 C C . ALA A 1 89 ? -12.651 -5.463 7.872 1.00 93.12 89 ALA A C 1
ATOM 660 O O . ALA A 1 89 ? -12.017 -6.496 7.636 1.00 93.12 89 ALA A O 1
ATOM 661 N N . THR A 1 90 ? -13.959 -5.352 7.688 1.00 91.81 90 THR A N 1
ATOM 662 C CA . THR A 1 90 ? -14.771 -6.326 6.958 1.00 91.81 90 THR A CA 1
ATOM 663 C C . THR A 1 90 ? -15.369 -5.659 5.726 1.00 91.81 90 THR A C 1
ATOM 665 O O . THR A 1 90 ? -15.591 -4.450 5.724 1.00 91.81 90 THR A O 1
ATOM 668 N N . ALA A 1 91 ? -15.585 -6.426 4.661 1.00 86.00 91 ALA A N 1
ATOM 669 C CA . ALA A 1 91 ? -16.404 -5.954 3.554 1.00 86.00 91 ALA A CA 1
ATOM 670 C C . ALA A 1 91 ? -17.877 -6.147 3.953 1.00 86.00 91 ALA A C 1
ATOM 672 O O . ALA A 1 91 ? -18.214 -7.252 4.394 1.00 86.00 91 ALA A O 1
ATOM 673 N N . PRO A 1 92 ? -18.741 -5.124 3.836 1.00 73.75 92 PRO A N 1
ATOM 674 C CA . PRO A 1 92 ? -20.175 -5.342 3.923 1.00 73.75 92 PRO A CA 1
ATOM 675 C C . PRO A 1 92 ? -20.599 -6.305 2.807 1.00 73.75 92 PRO A C 1
ATOM 677 O O . PRO A 1 92 ? -19.977 -6.357 1.742 1.00 73.75 92 PRO A O 1
ATOM 680 N N . GLU A 1 93 ? -21.634 -7.101 3.064 1.00 61.19 93 GLU A N 1
ATOM 681 C CA . GLU A 1 93 ? -22.246 -7.964 2.053 1.00 61.19 93 GLU A CA 1
ATOM 682 C C . GLU A 1 93 ? -22.545 -7.139 0.792 1.00 61.19 93 GLU A C 1
ATOM 684 O O . GLU A 1 93 ? -22.990 -6.000 0.912 1.00 61.19 93 GLU A O 1
ATOM 689 N N . ALA A 1 94 ? -22.195 -7.664 -0.388 1.00 52.75 94 ALA A N 1
ATOM 690 C CA . ALA A 1 94 ? -21.975 -6.883 -1.606 1.00 52.75 94 ALA A CA 1
ATOM 691 C C . ALA A 1 94 ? -23.115 -5.892 -1.915 1.00 52.75 94 ALA A C 1
ATOM 693 O O . ALA A 1 94 ? -24.127 -6.248 -2.517 1.00 52.75 94 ALA A O 1
ATOM 694 N N . VAL A 1 95 ? -22.921 -4.626 -1.544 1.00 51.03 95 VAL A N 1
ATOM 695 C CA . VAL A 1 95 ? -23.747 -3.514 -2.015 1.00 51.03 95 VAL A CA 1
ATOM 696 C C . VAL A 1 95 ? -23.125 -3.009 -3.313 1.00 51.03 95 VAL A C 1
ATOM 698 O O . VAL A 1 95 ? -21.901 -2.880 -3.411 1.00 51.03 95 VAL A O 1
ATOM 701 N N . ALA A 1 96 ? -23.974 -2.788 -4.319 1.00 51.72 96 ALA A N 1
ATOM 702 C CA . ALA A 1 96 ? -23.588 -2.392 -5.669 1.00 51.72 96 ALA A CA 1
ATOM 703 C C . ALA A 1 96 ? -22.552 -1.245 -5.674 1.00 51.72 96 ALA A C 1
ATOM 705 O O . ALA A 1 96 ? -22.612 -0.374 -4.801 1.00 51.72 96 ALA A O 1
ATOM 706 N N . PRO A 1 97 ? -21.615 -1.218 -6.644 1.00 54.53 97 PRO A N 1
ATOM 707 C CA . PRO A 1 97 ? -20.599 -0.176 -6.721 1.00 54.53 97 PRO A CA 1
ATOM 708 C C . PRO A 1 97 ? -21.261 1.201 -6.783 1.00 54.53 97 PRO A C 1
ATOM 710 O O . PRO A 1 97 ? -22.005 1.498 -7.715 1.00 54.53 97 PRO A O 1
ATOM 713 N N . VAL A 1 98 ? -20.996 2.040 -5.785 1.00 58.25 98 VAL A N 1
ATOM 714 C CA . VAL A 1 98 ? -21.311 3.465 -5.859 1.00 58.25 98 VAL A CA 1
ATOM 715 C C . VAL A 1 98 ? -20.194 4.092 -6.686 1.00 58.25 98 VAL A C 1
ATOM 717 O O . VAL A 1 98 ? -19.031 4.029 -6.279 1.00 58.25 98 VAL A O 1
ATOM 720 N N . GLU A 1 99 ? -20.519 4.633 -7.864 1.00 56.31 99 GLU A N 1
ATOM 721 C CA . GLU A 1 99 ? -19.553 5.407 -8.645 1.00 56.31 99 GLU A CA 1
ATOM 722 C C . GLU A 1 99 ? -19.003 6.540 -7.766 1.00 56.31 99 GLU A C 1
ATOM 724 O O . GLU A 1 99 ? -19.790 7.283 -7.166 1.00 56.31 99 GLU A O 1
ATOM 729 N N . PRO A 1 100 ? -17.671 6.658 -7.618 1.00 61.03 100 PRO A N 1
ATOM 730 C CA . PRO A 1 100 ? -17.095 7.736 -6.835 1.00 61.03 100 PRO A CA 1
ATOM 731 C C . PRO A 1 100 ? -17.480 9.073 -7.471 1.00 61.03 100 PRO A C 1
ATOM 733 O O . PRO A 1 100 ? -17.378 9.244 -8.686 1.00 61.03 100 PRO A O 1
ATOM 736 N N . ALA A 1 101 ? -17.921 10.018 -6.639 1.00 67.44 101 ALA A N 1
ATOM 737 C CA . ALA A 1 101 ? -18.165 11.380 -7.088 1.00 67.44 101 ALA A CA 1
ATOM 738 C C . ALA A 1 101 ? -16.872 11.949 -7.707 1.00 67.44 101 ALA A C 1
ATOM 740 O O . ALA A 1 101 ? -15.791 11.707 -7.158 1.00 67.44 101 ALA A O 1
ATOM 741 N N . PRO A 1 102 ? -16.958 12.673 -8.836 1.00 66.12 102 PRO A N 1
ATOM 742 C CA . PRO A 1 102 ? -15.784 13.262 -9.463 1.00 66.12 102 PRO A CA 1
ATOM 743 C C . PRO A 1 102 ? -15.072 14.189 -8.470 1.00 66.12 102 PRO A C 1
ATOM 745 O O . PRO A 1 102 ? -15.714 14.993 -7.791 1.00 66.12 102 PRO A O 1
ATOM 748 N N . LEU A 1 103 ? -13.747 14.044 -8.377 1.00 70.88 103 LEU A N 1
ATOM 749 C CA . LEU A 1 103 ? -12.895 14.943 -7.597 1.00 70.88 103 LEU A CA 1
ATOM 750 C C . LEU A 1 103 ? -13.024 16.368 -8.146 1.00 70.88 103 LEU A C 1
ATOM 752 O O . LEU A 1 103 ? -13.205 16.563 -9.350 1.00 70.88 103 LEU A O 1
ATOM 756 N N . ALA A 1 104 ? -12.936 17.366 -7.267 1.00 79.06 104 ALA A N 1
ATOM 757 C CA . ALA A 1 104 ? -13.009 18.759 -7.683 1.00 79.06 104 ALA A CA 1
ATOM 758 C C . ALA A 1 104 ? -11.820 19.100 -8.597 1.00 79.06 104 ALA A C 1
ATOM 760 O O . ALA A 1 104 ? -10.677 18.749 -8.305 1.00 79.06 104 ALA A O 1
ATOM 761 N N . GLU A 1 105 ? -12.073 19.831 -9.685 1.00 74.25 105 GLU A N 1
ATOM 762 C CA . GLU A 1 105 ? -11.048 20.218 -10.671 1.00 74.25 105 GLU 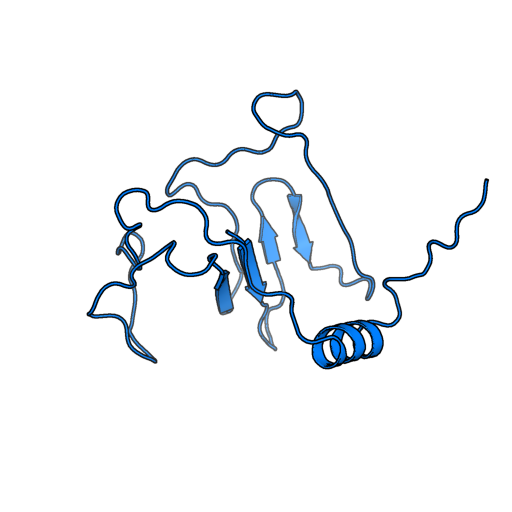A CA 1
ATOM 763 C C . GLU A 1 105 ? -9.850 20.952 -10.044 1.00 74.25 105 GLU A C 1
ATOM 765 O O . GLU A 1 105 ? -8.736 20.908 -10.566 1.00 74.25 105 GLU A O 1
ATOM 770 N N . GLU A 1 106 ? -10.069 21.622 -8.913 1.00 73.25 106 GLU A N 1
ATOM 771 C CA . GLU A 1 106 ? -9.038 22.325 -8.155 1.00 73.25 106 GLU A CA 1
ATOM 772 C C . GLU A 1 106 ? -8.044 21.367 -7.478 1.00 73.25 106 GLU A C 1
ATOM 774 O O . GLU A 1 106 ? -6.840 21.614 -7.530 1.00 73.25 106 GLU A O 1
ATOM 779 N N . GLU A 1 107 ? -8.510 20.240 -6.925 1.00 71.19 107 GLU A N 1
ATOM 780 C CA . GLU A 1 107 ? -7.639 19.201 -6.354 1.00 71.19 107 GLU A CA 1
ATOM 781 C C . GLU A 1 107 ? -6.836 18.494 -7.447 1.00 71.19 107 GLU A C 1
ATOM 783 O O . GLU A 1 107 ? -5.630 18.301 -7.297 1.00 71.19 107 GLU A O 1
ATOM 788 N N . VAL A 1 108 ? -7.472 18.199 -8.586 1.00 69.50 108 VAL A N 1
ATOM 789 C CA . VAL A 1 108 ? -6.797 17.608 -9.754 1.00 69.50 108 VAL A CA 1
ATOM 790 C C . VAL A 1 108 ? -5.706 18.546 -10.283 1.00 69.50 108 VAL A C 1
ATOM 792 O O . VAL A 1 108 ? -4.591 18.121 -10.586 1.00 69.50 108 VAL A O 1
ATOM 795 N N . ARG A 1 109 ? -5.990 19.852 -10.360 1.00 73.88 109 ARG A N 1
ATOM 796 C CA . ARG A 1 109 ? -5.005 20.860 -10.776 1.00 73.88 109 ARG A CA 1
ATOM 797 C C . ARG A 1 109 ? -3.868 21.004 -9.766 1.00 73.88 109 ARG A C 1
ATOM 799 O O . ARG A 1 109 ? -2.723 21.173 -10.180 1.00 73.88 109 ARG A O 1
ATOM 806 N N . ALA A 1 110 ? -4.164 20.949 -8.469 1.00 73.44 110 ALA A N 1
ATOM 807 C CA . ALA A 1 110 ? -3.150 20.993 -7.421 1.00 73.44 110 ALA A CA 1
ATOM 808 C C . ALA A 1 110 ? -2.216 19.772 -7.484 1.00 73.44 110 ALA A C 1
ATOM 810 O O . ALA A 1 110 ? -1.006 19.930 -7.330 1.00 73.44 110 ALA A O 1
ATOM 811 N N . GLU A 1 111 ? -2.750 18.582 -7.780 1.00 68.00 111 GLU A N 1
ATOM 812 C CA . GLU A 1 111 ? -1.960 17.362 -7.984 1.00 68.00 111 GLU A CA 1
ATOM 813 C C . GLU A 1 111 ? -1.039 17.475 -9.210 1.00 68.00 111 GLU A C 1
ATOM 815 O O . GLU A 1 111 ? 0.168 17.248 -9.092 1.00 68.00 111 GLU A O 1
ATOM 820 N N . HIS A 1 112 ? -1.558 17.925 -10.360 1.00 67.56 112 HIS A N 1
ATOM 821 C CA . HIS A 1 112 ? -0.737 18.161 -11.557 1.00 67.56 112 HIS A CA 1
ATOM 822 C C . HIS A 1 112 ? 0.334 19.243 -11.346 1.00 67.56 112 HIS A C 1
ATOM 824 O O . HIS A 1 112 ? 1.462 19.100 -11.813 1.00 67.56 112 HIS A O 1
ATOM 830 N N . ALA A 1 113 ? 0.028 20.305 -10.594 1.00 70.88 113 ALA A N 1
ATOM 831 C CA . ALA A 1 113 ? 1.006 21.341 -10.260 1.00 70.88 113 ALA A CA 1
ATOM 832 C C . ALA A 1 113 ? 2.097 20.841 -9.294 1.00 70.88 113 ALA A C 1
ATOM 834 O O . ALA A 1 113 ? 3.243 21.286 -9.370 1.00 70.88 113 ALA A O 1
ATOM 835 N N . ALA A 1 114 ? 1.757 19.913 -8.394 1.00 67.25 114 ALA A N 1
ATOM 836 C CA . ALA A 1 114 ? 2.694 19.304 -7.451 1.00 67.25 114 ALA A CA 1
ATOM 837 C C . ALA A 1 114 ? 3.568 18.203 -8.084 1.00 67.25 114 ALA A C 1
ATOM 839 O O . ALA A 1 114 ? 4.633 17.887 -7.550 1.00 67.25 114 ALA A O 1
ATOM 840 N N . SER A 1 115 ? 3.152 17.630 -9.218 1.00 53.94 115 SER A N 1
ATOM 841 C CA . SER A 1 115 ? 3.932 16.683 -10.027 1.00 53.94 115 SER A CA 1
ATOM 842 C C . SER A 1 115 ? 3.972 17.106 -11.504 1.00 53.94 115 SER A C 1
ATOM 844 O O . SER A 1 115 ? 3.332 16.482 -12.346 1.00 53.94 115 SER A O 1
ATOM 846 N N . PRO A 1 116 ? 4.785 18.118 -11.860 1.00 56.16 116 PRO A N 1
ATOM 847 C CA . PRO A 1 116 ? 4.858 18.659 -13.223 1.00 56.16 116 PRO A CA 1
ATOM 848 C C . PRO A 1 116 ? 5.483 17.707 -14.265 1.00 56.16 116 PRO A C 1
ATOM 850 O O . PRO A 1 116 ? 5.607 18.073 -15.425 1.00 56.16 116 PRO A O 1
ATOM 853 N N . LEU A 1 117 ? 5.898 16.498 -13.870 1.00 57.16 117 LEU A N 1
ATOM 854 C CA . LEU A 1 117 ? 6.557 15.509 -14.738 1.00 57.16 117 LEU A CA 1
ATOM 855 C C . LEU A 1 117 ? 5.595 14.462 -15.333 1.00 57.16 117 LEU A C 1
ATOM 857 O O . LEU A 1 117 ? 6.054 13.508 -15.956 1.00 57.16 117 LEU A O 1
ATOM 861 N N . VAL A 1 118 ? 4.281 14.579 -15.108 1.00 52.44 118 VAL A N 1
ATOM 862 C CA . VAL A 1 118 ? 3.306 13.549 -15.523 1.00 52.44 118 VAL A CA 1
ATOM 863 C C . VAL A 1 118 ? 2.817 13.739 -16.973 1.00 52.44 118 VAL A C 1
ATOM 865 O O . VAL A 1 118 ? 2.351 12.772 -17.569 1.00 52.44 118 VAL A O 1
ATOM 868 N N . ASP A 1 119 ? 3.034 14.912 -17.581 1.00 49.66 119 ASP A N 1
ATOM 869 C CA . ASP A 1 119 ? 2.492 15.285 -18.904 1.00 49.66 119 ASP A CA 1
ATOM 870 C C . ASP A 1 119 ? 3.526 15.362 -20.052 1.00 49.66 119 ASP A C 1
ATOM 872 O O . ASP A 1 119 ? 3.281 16.005 -21.069 1.00 49.66 119 ASP A O 1
ATOM 876 N N . ASP A 1 120 ? 4.660 14.659 -19.971 1.00 47.22 120 ASP A N 1
ATOM 877 C CA . ASP A 1 120 ? 5.621 14.554 -21.095 1.00 47.22 120 ASP A CA 1
ATOM 878 C C . ASP A 1 120 ? 5.286 13.398 -22.063 1.00 47.22 120 ASP A C 1
ATOM 880 O O . ASP A 1 120 ? 6.139 12.635 -22.523 1.00 47.22 120 ASP A O 1
ATOM 884 N N . LYS A 1 121 ? 4.001 13.253 -22.390 1.00 49.22 121 LYS A N 1
ATOM 885 C CA . LYS A 1 121 ? 3.567 12.558 -23.607 1.00 49.22 121 LYS A CA 1
ATOM 886 C C . LYS A 1 121 ? 2.577 13.437 -24.350 1.00 49.22 121 LYS A C 1
ATOM 888 O O . LYS A 1 121 ? 1.384 13.154 -24.394 1.00 49.22 121 LYS A O 1
ATOM 893 N N . GLN A 1 122 ? 3.107 14.503 -24.946 1.00 40.53 122 GLN A N 1
ATOM 894 C CA . GLN A 1 122 ? 2.512 15.008 -26.174 1.00 40.53 122 GLN A CA 1
ATOM 895 C C . GLN A 1 122 ? 2.556 13.885 -27.209 1.00 40.53 122 GLN A C 1
ATOM 897 O O . GLN A 1 122 ? 3.592 13.254 -27.421 1.00 40.53 122 GLN A O 1
ATOM 902 N N . ASP A 1 123 ? 1.389 13.629 -27.786 1.00 49.12 123 ASP A N 1
ATOM 903 C CA . ASP A 1 123 ? 1.193 12.840 -28.986 1.00 49.12 123 ASP A CA 1
ATOM 904 C C . ASP A 1 123 ? 2.250 13.189 -30.043 1.00 49.12 123 ASP A C 1
ATOM 906 O O . ASP A 1 123 ? 2.241 14.282 -30.609 1.00 49.12 123 ASP A O 1
ATOM 910 N N . GLU A 1 124 ? 3.124 12.238 -30.357 1.00 37.75 124 GLU A N 1
ATOM 911 C CA . GLU A 1 124 ? 3.825 12.216 -31.636 1.00 37.75 124 GLU A CA 1
ATOM 912 C C . GLU A 1 124 ? 3.606 10.850 -32.294 1.00 37.75 124 GLU A C 1
ATOM 914 O O . GLU A 1 124 ? 4.228 9.863 -31.909 1.00 37.75 124 GLU A O 1
ATOM 919 N N . GLY A 1 125 ? 2.711 10.847 -33.292 1.00 39.91 125 GLY A N 1
ATOM 920 C CA . GLY A 1 125 ? 2.790 10.022 -34.509 1.00 39.91 125 GLY A CA 1
ATOM 921 C C . GLY A 1 125 ? 2.404 8.557 -34.414 1.00 39.91 125 GLY A C 1
ATOM 922 O O . GLY A 1 125 ? 3.312 7.734 -34.174 1.00 39.91 125 GLY A O 1
#

Sequence (125 aa):
MAQILVGATIVGSIETVWSGTVTPPREGVIKRWTWPAGDSEGSVALLKGQEMGRFKLGSTVINLFAPGQVTLVEQLHSLSATKIGQPLATAPEAVAPVEPAPLAEEEVRAEHAASPLVDDKQDEG

pLDDT: mean 82.25, std 15.37, range [37.75, 96.31]

Organism: NCBI:txid2058152